Protein AF-S3IH43-F1 (afdb_monomer)

Radius of gyration: 22.66 Å; Cα contacts (8 Å, |Δi|>4): 162; chains: 1; bounding box: 80×28×57 Å

Solvent-accessible surface area (backbone atoms only — not comparable to full-atom values): 7800 Å² total; per-residue (Å²): 137,86,86,78,78,81,77,80,79,75,79,78,73,71,85,81,54,78,66,62,46,44,49,79,53,52,67,69,41,36,55,22,36,50,50,19,44,52,24,46,50,51,38,50,52,48,46,60,73,35,55,96,52,76,46,55,49,83,79,38,45,66,33,54,53,50,20,48,52,26,30,48,56,23,28,65,59,37,57,51,40,30,69,81,29,61,96,43,70,14,18,62,47,24,42,52,47,23,53,32,31,48,50,17,43,53,38,44,50,52,46,51,49,49,30,66,75,68,38,68,50,98,58,42,63,58,46,50,47,51,23,40,53,43,34,47,52,28,32,50,57,47,57,72,43,108

Structure (mmCIF, N/CA/C/O backbone):
data_AF-S3IH43-F1
#
_entry.id   AF-S3IH43-F1
#
loop_
_atom_site.group_PDB
_atom_site.id
_atom_site.type_symbol
_atom_site.label_atom_id
_atom_site.label_alt_id
_atom_site.label_comp_id
_atom_site.label_asym_id
_atom_site.label_entity_id
_atom_site.label_seq_id
_atom_site.pdbx_PDB_ins_code
_atom_site.Cartn_x
_atom_site.Cartn_y
_atom_site.Cartn_z
_atom_site.occupancy
_atom_site.B_iso_or_equiv
_atom_site.auth_seq_id
_atom_site.auth_comp_id
_atom_site.auth_asym_id
_atom_site.auth_atom_id
_atom_site.pdbx_PDB_model_num
ATOM 1 N N . MET A 1 1 ? 64.304 17.241 -35.936 1.00 38.47 1 MET A N 1
ATOM 2 C CA . MET A 1 1 ? 63.621 17.195 -34.622 1.00 38.47 1 MET A CA 1
ATOM 3 C C . MET A 1 1 ? 62.121 17.286 -34.862 1.00 38.47 1 MET A C 1
ATOM 5 O O . MET A 1 1 ? 61.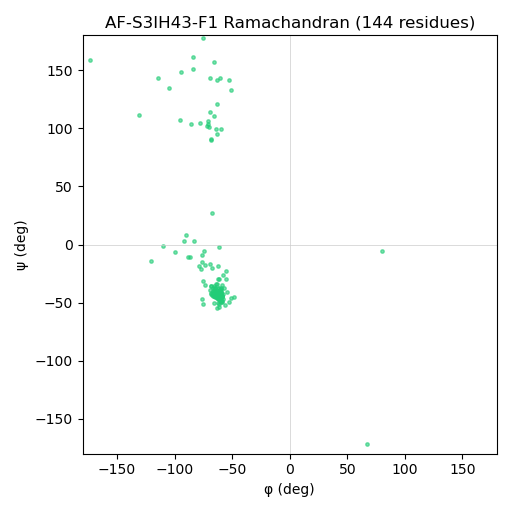650 18.328 -35.2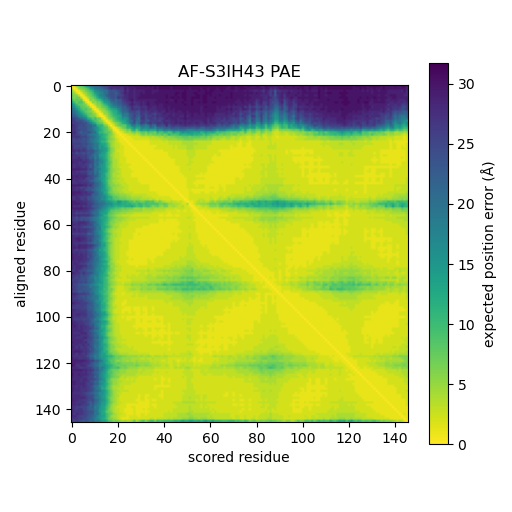95 1.00 38.47 1 MET A O 1
ATOM 9 N N . LEU A 1 2 ? 61.393 16.180 -34.694 1.00 37.53 2 LEU A N 1
ATOM 10 C CA . LEU A 1 2 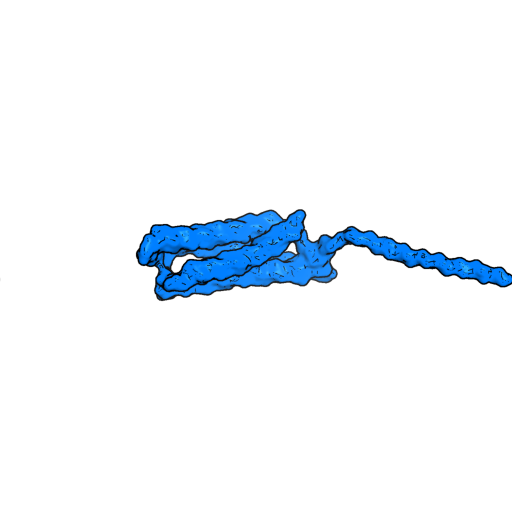? 59.975 16.061 -35.048 1.00 37.53 2 LEU A CA 1
ATOM 11 C C . LEU A 1 2 ? 59.117 16.328 -33.797 1.00 37.53 2 LEU A C 1
ATOM 13 O O . LEU A 1 2 ? 59.091 15.507 -32.881 1.00 37.53 2 LEU A O 1
ATOM 17 N N . LYS A 1 3 ? 58.456 17.491 -33.728 1.00 45.81 3 LYS A N 1
ATOM 18 C CA . LYS A 1 3 ? 57.526 17.839 -32.641 1.00 45.81 3 LYS A CA 1
ATOM 19 C C . LYS A 1 3 ? 56.246 17.012 -32.789 1.00 45.81 3 LYS A C 1
ATOM 21 O O . LYS A 1 3 ? 55.404 17.308 -33.630 1.00 45.81 3 LYS A O 1
ATOM 26 N N . ARG A 1 4 ? 56.105 15.961 -31.978 1.00 46.78 4 ARG A N 1
ATOM 27 C CA . ARG A 1 4 ? 54.843 15.230 -31.811 1.00 46.78 4 ARG A CA 1
ATOM 28 C C . ARG A 1 4 ? 53.928 16.045 -30.902 1.00 46.78 4 ARG A C 1
ATOM 30 O O . ARG A 1 4 ? 54.139 16.099 -29.695 1.00 46.78 4 ARG A O 1
ATOM 37 N N . HIS A 1 5 ? 52.925 16.686 -31.490 1.00 47.84 5 HIS A N 1
ATOM 38 C CA . HIS A 1 5 ? 51.808 17.248 -30.744 1.00 47.84 5 HIS A CA 1
ATOM 39 C C . HIS A 1 5 ? 50.948 16.093 -30.213 1.00 47.84 5 HIS A C 1
ATOM 41 O O . HIS A 1 5 ? 50.248 15.434 -30.980 1.00 47.84 5 HIS A O 1
ATOM 47 N N . LEU A 1 6 ? 51.026 15.829 -28.903 1.00 50.06 6 LEU A N 1
ATOM 48 C CA . LEU A 1 6 ? 50.012 15.053 -28.192 1.00 50.06 6 LEU A CA 1
ATOM 49 C C . LEU A 1 6 ? 48.704 15.852 -28.247 1.00 50.06 6 LEU A C 1
ATOM 51 O O . LEU A 1 6 ? 48.516 16.805 -27.495 1.00 50.06 6 LEU A O 1
ATOM 55 N N . SER A 1 7 ? 47.818 15.486 -29.169 1.00 47.00 7 SER A N 1
ATOM 56 C CA . SER A 1 7 ? 46.426 15.924 -29.116 1.00 47.00 7 SER A CA 1
ATOM 57 C C . SER A 1 7 ? 45.751 15.191 -27.961 1.00 47.00 7 SER A C 1
ATOM 59 O O . SER A 1 7 ? 45.455 14.003 -28.067 1.00 47.00 7 SER A O 1
ATOM 61 N N . SER A 1 8 ? 45.538 15.896 -26.849 1.00 48.19 8 SER A N 1
ATOM 62 C CA . SER A 1 8 ? 44.595 15.483 -25.811 1.00 48.19 8 SER A CA 1
ATOM 63 C C . SER A 1 8 ? 43.203 15.391 -26.429 1.00 48.19 8 SER A C 1
ATOM 65 O O . SER A 1 8 ? 42.525 16.404 -26.597 1.00 48.19 8 SER A O 1
ATOM 67 N N . LEU A 1 9 ? 42.771 14.175 -26.765 1.00 49.72 9 LEU A N 1
ATOM 68 C CA . LEU A 1 9 ? 41.358 13.871 -26.953 1.00 49.72 9 LEU A CA 1
ATOM 69 C C . LEU A 1 9 ? 40.697 13.952 -25.570 1.00 49.72 9 LEU A C 1
ATOM 71 O O . LEU A 1 9 ? 40.669 12.983 -24.815 1.00 49.72 9 LEU A O 1
ATOM 75 N N . ILE A 1 10 ? 40.207 15.136 -25.209 1.00 54.25 10 ILE A N 1
ATOM 76 C CA . ILE A 1 10 ? 39.274 15.280 -24.094 1.00 54.25 10 ILE A CA 1
ATOM 77 C C . ILE A 1 10 ? 37.968 14.658 -24.582 1.00 54.25 10 ILE A C 1
ATOM 79 O O . ILE A 1 10 ? 37.247 15.247 -25.387 1.00 54.25 10 ILE A O 1
ATOM 83 N N . LEU A 1 11 ? 37.713 13.424 -24.147 1.00 50.44 11 LEU A N 1
ATOM 84 C CA . LEU A 1 11 ? 36.447 12.736 -24.348 1.00 50.44 11 LEU A CA 1
ATOM 85 C C . LEU A 1 11 ? 35.374 13.550 -23.610 1.00 50.44 11 LEU A C 1
ATOM 87 O O . LEU A 1 11 ? 35.204 13.427 -22.398 1.00 50.44 11 LEU A O 1
ATOM 91 N N . ALA A 1 12 ? 34.691 14.440 -24.324 1.00 53.75 12 ALA A N 1
ATOM 9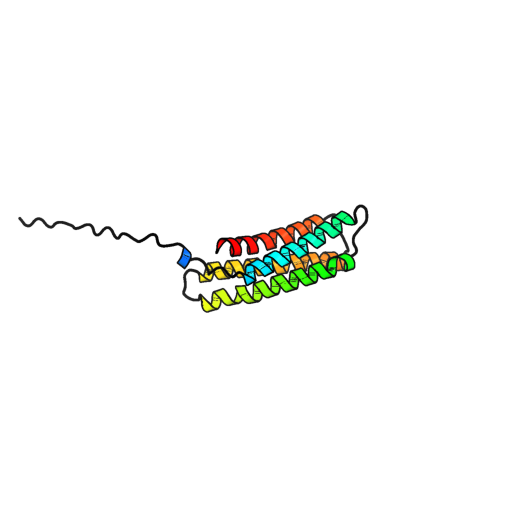2 C CA . ALA A 1 12 ? 33.492 15.088 -23.824 1.00 53.75 12 ALA A CA 1
ATOM 93 C C . ALA A 1 12 ? 32.408 14.008 -23.729 1.00 53.75 12 ALA A C 1
ATOM 95 O O . ALA A 1 12 ? 31.714 13.733 -24.702 1.00 53.75 12 ALA A O 1
ATOM 96 N N . ILE A 1 13 ? 32.324 13.336 -22.577 1.00 60.22 13 ILE A N 1
ATOM 97 C CA . ILE A 1 13 ? 31.207 12.452 -22.246 1.00 60.22 13 ILE A CA 1
ATOM 98 C C . ILE A 1 13 ? 29.992 13.376 -22.124 1.00 60.22 13 ILE A C 1
ATOM 100 O O . ILE A 1 13 ? 29.961 14.193 -21.198 1.00 60.22 13 ILE A O 1
ATOM 104 N N . PRO A 1 14 ? 29.013 13.326 -23.044 1.00 50.81 14 PRO A N 1
ATOM 105 C CA . PRO A 1 14 ? 27.812 14.113 -22.866 1.00 50.81 14 PRO A CA 1
ATOM 106 C C . PRO A 1 14 ? 27.121 13.596 -21.601 1.00 50.81 14 PRO A C 1
ATOM 108 O O . PRO A 1 14 ? 26.766 12.423 -21.509 1.00 50.81 14 PRO A O 1
ATOM 111 N N . LEU A 1 15 ? 26.926 14.475 -20.615 1.00 53.47 15 LEU A N 1
ATOM 112 C CA . LEU A 1 15 ? 26.159 14.232 -19.382 1.00 53.47 15 LEU A CA 1
ATOM 113 C C . LEU A 1 15 ? 24.645 14.051 -19.655 1.00 53.47 15 LEU A C 1
ATOM 115 O O . LEU A 1 15 ? 23.805 14.342 -18.810 1.00 53.47 15 LEU A O 1
ATOM 119 N N . SER A 1 16 ? 24.282 13.579 -20.845 1.00 48.53 16 SER A N 1
ATOM 120 C CA . SER A 1 16 ? 22.963 13.062 -21.188 1.00 48.53 16 SER A CA 1
ATOM 121 C C . SER A 1 16 ? 22.930 11.586 -20.796 1.00 48.53 16 SER A C 1
ATOM 123 O O . SER A 1 16 ? 23.514 10.750 -21.472 1.00 48.53 16 SER A O 1
ATOM 125 N N . GLY A 1 17 ? 22.320 11.117 -19.729 1.00 52.84 17 GLY A N 1
ATOM 126 C CA . GLY A 1 17 ? 21.557 11.678 -18.635 1.00 52.84 17 GLY A CA 1
ATOM 127 C C . GLY A 1 17 ? 21.326 10.477 -17.709 1.00 52.84 17 GLY A C 1
ATOM 128 O O . GLY A 1 17 ? 21.425 9.322 -18.139 1.00 52.84 17 GLY A O 1
ATOM 129 N N . CYS A 1 18 ? 21.039 10.695 -16.430 1.00 60.81 18 CYS A N 1
ATOM 130 C CA . CYS A 1 18 ? 20.846 9.605 -15.462 1.00 60.81 18 CYS A CA 1
ATOM 131 C C . CYS A 1 18 ? 19.664 8.659 -15.793 1.00 60.81 18 CYS A C 1
ATOM 133 O O . CYS A 1 18 ? 19.452 7.667 -15.099 1.00 60.81 18 CYS A O 1
ATOM 135 N N . SER A 1 19 ? 18.921 8.921 -16.871 1.00 62.41 19 SER A N 1
ATOM 136 C CA . SER A 1 19 ? 17.767 8.164 -17.359 1.00 62.41 19 SER A CA 1
ATOM 137 C C . SER A 1 19 ? 18.070 6.719 -17.775 1.00 62.41 19 SER A C 1
ATOM 139 O O . SER A 1 19 ? 17.157 5.902 -17.799 1.00 62.41 19 SER A O 1
ATOM 141 N N . ILE A 1 20 ? 19.329 6.340 -18.032 1.00 72.19 20 ILE A N 1
ATOM 142 C CA . ILE A 1 20 ? 19.679 4.924 -18.275 1.00 72.19 20 ILE A CA 1
ATOM 143 C C . ILE A 1 20 ? 19.659 4.061 -16.999 1.00 72.19 20 ILE A C 1
ATOM 145 O O . ILE A 1 20 ? 19.593 2.834 -17.092 1.00 72.19 20 ILE A O 1
ATOM 149 N N . PHE A 1 21 ? 19.707 4.687 -15.816 1.00 82.19 21 PHE A N 1
ATOM 150 C CA . PHE A 1 21 ? 19.754 4.014 -14.512 1.00 82.19 21 PHE A CA 1
ATOM 151 C C . PHE A 1 21 ? 18.393 3.944 -13.809 1.00 82.19 21 PHE A C 1
ATOM 153 O O . PHE A 1 21 ? 18.274 3.270 -12.788 1.00 82.19 21 PHE A O 1
ATOM 160 N N . ALA A 1 22 ? 17.361 4.589 -14.357 1.00 86.81 22 ALA A N 1
ATOM 161 C CA . ALA A 1 22 ? 16.017 4.608 -13.794 1.00 86.81 22 ALA A CA 1
ATOM 162 C C . ALA A 1 22 ? 15.017 3.894 -14.724 1.00 86.81 22 ALA A C 1
ATOM 164 O O . ALA A 1 22 ? 15.164 3.954 -15.947 1.00 86.81 22 ALA A O 1
ATOM 165 N N . PRO A 1 23 ? 14.020 3.166 -14.191 1.00 91.19 23 PRO A N 1
ATOM 166 C CA . PRO A 1 23 ? 12.881 2.739 -14.994 1.00 91.19 23 PRO A CA 1
ATOM 167 C C . PRO A 1 23 ? 12.067 3.957 -15.444 1.00 91.19 23 PRO A C 1
ATOM 169 O O . PRO A 1 23 ? 12.091 5.003 -14.804 1.00 91.19 23 PRO A O 1
ATOM 172 N N . ASN A 1 24 ? 11.304 3.807 -16.523 1.00 92.50 24 ASN A N 1
ATOM 173 C CA . ASN A 1 24 ? 10.375 4.851 -16.943 1.00 92.50 24 ASN A CA 1
ATOM 174 C C . ASN A 1 24 ? 9.217 4.970 -15.945 1.00 92.50 24 ASN A C 1
ATOM 176 O O . ASN A 1 24 ? 8.712 3.951 -15.463 1.00 92.50 24 ASN A O 1
ATOM 180 N N . TYR A 1 25 ? 8.770 6.204 -15.720 1.00 95.12 25 TYR A N 1
ATOM 181 C CA . TYR A 1 25 ? 7.533 6.504 -15.010 1.00 95.12 25 TYR A CA 1
ATOM 182 C C . TYR A 1 25 ? 6.330 5.756 -15.597 1.00 95.12 25 TYR A C 1
ATOM 184 O O . TYR A 1 25 ? 6.186 5.631 -16.818 1.00 95.12 25 TYR A O 1
ATOM 192 N N . ASN A 1 26 ? 5.435 5.301 -14.725 1.00 96.62 26 ASN A N 1
ATOM 193 C CA . ASN A 1 26 ? 4.152 4.729 -15.090 1.00 96.62 26 ASN A CA 1
ATOM 194 C C . ASN A 1 26 ? 3.034 5.372 -14.262 1.00 96.62 26 ASN A C 1
ATOM 196 O O . ASN A 1 26 ? 2.884 5.107 -13.067 1.00 96.62 26 ASN A O 1
ATOM 200 N N . GLU A 1 27 ? 2.193 6.149 -14.941 1.00 97.38 27 GLU A N 1
ATOM 201 C CA . GLU A 1 27 ? 1.042 6.818 -14.330 1.00 97.38 27 GLU A CA 1
ATOM 202 C C . GLU A 1 27 ? 0.128 5.834 -13.591 1.00 97.38 27 GLU A C 1
ATOM 204 O O . GLU A 1 27 ? -0.286 6.113 -12.474 1.00 97.38 27 GLU A O 1
ATOM 209 N N . ALA A 1 28 ? -0.123 4.641 -14.142 1.00 97.69 28 ALA A N 1
ATOM 210 C CA . ALA A 1 28 ? -1.008 3.672 -13.500 1.00 97.69 28 ALA A CA 1
ATOM 211 C C . ALA A 1 28 ? -0.451 3.170 -12.158 1.00 97.69 28 ALA A C 1
ATOM 213 O O . ALA A 1 28 ? -1.220 3.003 -11.216 1.00 97.69 28 ALA A O 1
ATOM 214 N N . VAL A 1 29 ? 0.867 2.968 -12.034 1.00 98.00 29 VAL A N 1
ATOM 215 C CA . VAL A 1 29 ? 1.479 2.614 -10.739 1.00 98.00 29 VAL A CA 1
ATOM 216 C C . VAL A 1 29 ? 1.321 3.761 -9.748 1.00 98.00 29 VAL A C 1
ATOM 218 O O . VAL A 1 29 ? 0.897 3.526 -8.617 1.00 98.00 29 VAL A O 1
ATOM 221 N N . TYR A 1 30 ? 1.591 4.995 -10.174 1.00 98.12 30 TYR A N 1
ATOM 222 C CA . TYR A 1 30 ? 1.448 6.166 -9.313 1.00 98.12 30 TYR A CA 1
ATOM 223 C C . TYR A 1 30 ? 0.004 6.356 -8.830 1.00 98.12 30 TYR A C 1
ATOM 225 O O . TYR A 1 30 ? -0.224 6.449 -7.627 1.00 98.12 30 TYR A O 1
ATOM 233 N N . THR A 1 31 ? -0.979 6.346 -9.738 1.00 98.25 31 THR A N 1
ATOM 234 C CA . THR A 1 31 ? -2.402 6.511 -9.401 1.00 98.25 31 THR A CA 1
ATOM 235 C C . THR A 1 31 ? -2.894 5.418 -8.452 1.00 98.25 31 THR A C 1
ATOM 237 O O . THR A 1 31 ? -3.673 5.692 -7.545 1.00 98.25 31 THR A O 1
ATOM 240 N N . LYS A 1 32 ? -2.438 4.172 -8.623 1.00 98.56 32 LYS A N 1
ATOM 241 C CA . LYS A 1 32 ? -2.811 3.066 -7.732 1.00 98.56 32 LYS A CA 1
ATOM 242 C C . LYS A 1 32 ? -2.210 3.234 -6.335 1.00 98.56 32 LYS A C 1
ATOM 244 O O . LYS A 1 32 ? -2.915 3.057 -5.347 1.00 98.56 32 LYS A O 1
ATOM 249 N N . LEU A 1 33 ? -0.944 3.639 -6.235 1.00 98.31 33 LEU A N 1
ATOM 250 C CA . LEU A 1 33 ? -0.318 3.937 -4.942 1.00 98.31 33 LEU A CA 1
ATOM 251 C C . LEU A 1 33 ? -0.949 5.159 -4.259 1.00 98.31 33 LEU A C 1
ATOM 253 O O . LEU A 1 33 ? -1.089 5.172 -3.038 1.00 98.31 33 LEU A O 1
ATOM 257 N N . ASP A 1 34 ? -1.360 6.165 -5.032 1.00 98.12 34 ASP A N 1
ATOM 258 C CA . ASP A 1 34 ? -2.095 7.326 -4.529 1.00 98.12 34 ASP A CA 1
ATOM 259 C C . ASP A 1 34 ? -3.486 6.951 -4.005 1.00 98.12 34 ASP A C 1
ATOM 261 O O . ASP A 1 34 ? -3.861 7.342 -2.900 1.00 98.12 34 ASP A O 1
ATOM 265 N N . GLY A 1 35 ? -4.216 6.115 -4.742 1.00 98.19 35 GLY A N 1
ATOM 266 C CA . GLY A 1 35 ? -5.498 5.593 -4.287 1.00 98.19 35 GLY A CA 1
ATOM 267 C C . GLY A 1 35 ? -5.367 4.783 -2.993 1.00 98.19 35 GLY A C 1
ATOM 268 O O . GLY A 1 35 ? -6.124 5.012 -2.054 1.00 98.19 35 GLY A O 1
ATOM 269 N N . ALA A 1 36 ? -4.353 3.915 -2.888 1.00 98.38 36 ALA A N 1
ATOM 270 C CA . ALA A 1 36 ? -4.099 3.162 -1.662 1.00 98.38 36 ALA A CA 1
ATOM 271 C C . ALA A 1 36 ? -3.801 4.083 -0.471 1.00 98.38 36 ALA A C 1
ATOM 273 O O . ALA A 1 36 ? -4.324 3.877 0.623 1.00 98.38 36 ALA A O 1
ATOM 274 N N . HIS A 1 37 ? -2.999 5.128 -0.692 1.00 97.75 37 HIS A N 1
ATOM 275 C CA . HIS A 1 37 ? -2.740 6.155 0.312 1.00 97.75 37 HIS A CA 1
ATOM 276 C C . HIS A 1 37 ? -4.040 6.843 0.752 1.00 97.75 37 HIS A C 1
ATOM 278 O O . HIS A 1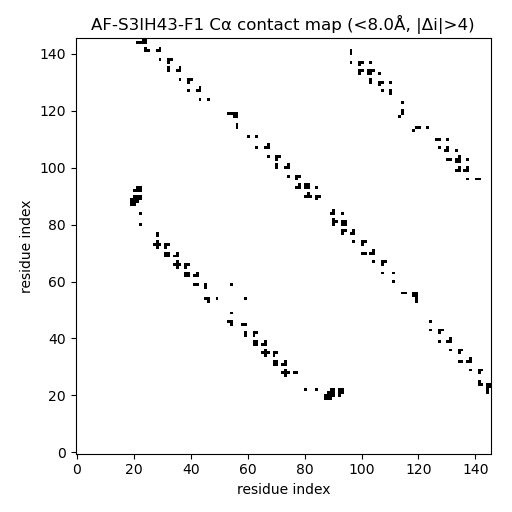 37 ? -4.280 6.974 1.950 1.0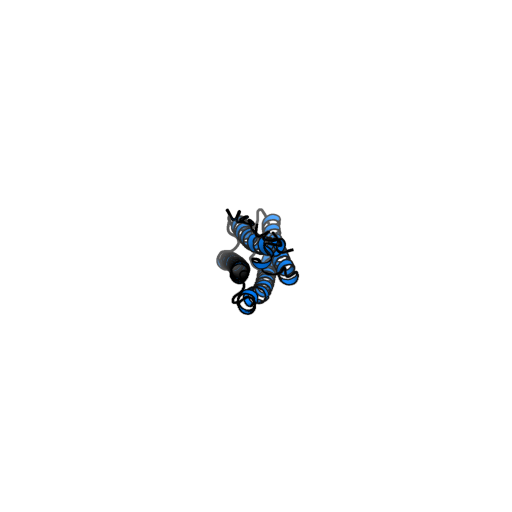0 97.75 37 HIS A O 1
ATOM 284 N N . SER A 1 38 ? -4.910 7.213 -0.195 1.00 98.19 38 SER A N 1
ATOM 285 C CA . SER A 1 38 ? -6.221 7.802 0.101 1.00 98.19 38 SER A CA 1
ATOM 286 C C . SER A 1 38 ? -7.095 6.875 0.951 1.00 98.19 38 SER A C 1
ATOM 288 O O . SER A 1 38 ? -7.687 7.327 1.932 1.00 98.19 38 SER A O 1
ATOM 290 N N . SER A 1 39 ? -7.157 5.580 0.632 1.00 98.50 39 SER A N 1
ATOM 291 C CA . SER A 1 39 ? -7.915 4.605 1.425 1.00 98.50 39 SER A CA 1
ATOM 292 C C . SER A 1 39 ? -7.367 4.475 2.849 1.00 98.50 39 SER A C 1
ATOM 294 O O . SER A 1 39 ? -8.152 4.473 3.792 1.00 98.50 39 SER A O 1
ATOM 296 N N . LEU A 1 40 ? -6.042 4.463 3.039 1.00 98.25 40 LEU A N 1
ATOM 297 C CA . LEU A 1 40 ? -5.435 4.456 4.378 1.00 98.25 40 LEU A CA 1
ATOM 298 C C . LEU A 1 40 ? -5.757 5.730 5.174 1.00 98.25 40 LEU A C 1
ATOM 300 O O . LEU A 1 40 ? -6.084 5.640 6.356 1.00 98.25 40 LEU A O 1
ATOM 304 N N . THR A 1 41 ? -5.761 6.903 4.534 1.00 97.81 41 THR A N 1
ATOM 305 C CA . THR A 1 41 ? -6.209 8.153 5.172 1.00 97.81 41 THR A CA 1
ATOM 306 C C . THR A 1 41 ? -7.672 8.077 5.611 1.00 97.81 41 THR A C 1
ATOM 308 O O . THR A 1 41 ? -8.009 8.540 6.696 1.00 97.81 41 THR A O 1
ATOM 311 N N . LYS A 1 42 ? -8.559 7.451 4.823 1.00 98.25 42 LYS A N 1
ATOM 312 C CA . LYS A 1 42 ? -9.962 7.256 5.234 1.00 98.25 42 LYS A CA 1
ATOM 313 C C . LYS A 1 42 ? -10.081 6.378 6.483 1.00 98.25 42 LYS A C 1
ATOM 315 O O . LYS A 1 42 ? -10.977 6.621 7.292 1.00 98.25 42 LYS A O 1
ATOM 320 N N . ILE A 1 43 ? -9.195 5.391 6.663 1.00 98.00 43 ILE A N 1
ATOM 321 C CA . ILE A 1 43 ? -9.148 4.587 7.894 1.00 98.00 43 ILE A CA 1
ATOM 322 C C . ILE A 1 43 ? -8.796 5.482 9.079 1.00 98.00 43 ILE A C 1
ATOM 324 O O . ILE A 1 43 ? -9.574 5.550 10.023 1.00 98.00 43 ILE A O 1
ATOM 328 N N . GLU A 1 44 ? -7.687 6.217 9.000 1.00 96.00 44 GLU A N 1
ATOM 329 C CA . GLU A 1 44 ? -7.233 7.157 10.037 1.00 96.00 44 GLU A CA 1
ATOM 330 C C . GLU A 1 44 ? -8.336 8.156 10.420 1.00 96.00 44 GLU A C 1
ATOM 332 O O . GLU A 1 44 ? -8.718 8.243 11.584 1.00 96.00 44 GLU A O 1
ATOM 337 N N . THR A 1 45 ? -8.967 8.801 9.433 1.00 96.12 45 THR A N 1
ATOM 338 C CA . THR A 1 45 ? -10.106 9.703 9.668 1.00 96.12 45 THR A CA 1
ATOM 339 C C . THR A 1 45 ? -11.286 8.990 10.338 1.00 96.12 45 THR A C 1
ATOM 341 O O . THR A 1 45 ? -11.966 9.556 11.196 1.00 96.12 45 THR A O 1
ATOM 344 N N . THR A 1 46 ? -11.562 7.734 9.978 1.00 96.62 46 THR A N 1
ATOM 345 C CA . THR A 1 46 ? -12.632 6.953 10.619 1.00 96.62 46 THR A CA 1
ATOM 346 C C . THR A 1 46 ? -12.304 6.658 12.082 1.00 96.62 46 THR A C 1
ATOM 348 O O . THR A 1 46 ? -13.187 6.760 12.932 1.00 96.62 46 THR A O 1
ATOM 351 N N . LEU A 1 47 ? -11.046 6.341 12.399 1.00 95.19 47 LEU A N 1
ATOM 352 C CA . LEU A 1 47 ? -10.598 6.135 13.777 1.00 95.19 47 LEU A CA 1
ATOM 353 C C . LEU A 1 47 ? -10.747 7.418 14.606 1.00 95.19 47 LEU A C 1
ATOM 355 O O . LEU A 1 47 ? -11.302 7.383 15.704 1.00 95.19 47 LEU A O 1
ATOM 359 N N . GLU A 1 48 ? -10.312 8.554 14.059 1.00 93.31 48 GLU A N 1
ATOM 360 C CA . GLU A 1 48 ? -10.376 9.860 14.723 1.00 93.31 48 GLU A CA 1
ATOM 361 C C . GLU A 1 48 ? -11.816 10.316 14.979 1.00 93.31 48 GLU A C 1
ATOM 363 O O . GLU A 1 48 ? -12.160 10.740 16.081 1.00 93.31 48 GLU A O 1
ATOM 368 N N . THR A 1 49 ? -12.694 10.186 13.984 1.00 94.81 49 THR A N 1
ATOM 369 C CA . THR A 1 49 ? -14.097 10.628 14.091 1.00 94.81 49 THR A CA 1
ATOM 370 C C . THR A 1 49 ? -14.940 9.779 15.045 1.00 94.81 49 THR A C 1
ATOM 372 O O . THR A 1 49 ? -16.018 10.210 15.459 1.00 94.81 49 THR A O 1
ATOM 375 N N . LYS A 1 50 ? -14.477 8.578 15.409 1.00 93.56 50 LYS A N 1
ATOM 376 C CA . LYS A 1 50 ? -15.138 7.707 16.393 1.00 93.56 50 LYS A CA 1
ATOM 377 C C . LYS A 1 50 ? -14.703 7.975 17.833 1.00 93.56 50 LYS A C 1
ATOM 379 O O . LYS A 1 50 ? -15.370 7.477 18.744 1.00 93.56 50 LYS A O 1
ATOM 384 N N . ALA A 1 51 ? -13.658 8.772 18.053 1.00 86.75 51 ALA A N 1
ATOM 385 C CA . ALA A 1 51 ? -13.186 9.113 19.389 1.00 86.75 51 ALA A CA 1
ATOM 386 C C . ALA A 1 51 ? -14.269 9.855 20.211 1.00 86.75 51 ALA A C 1
ATOM 388 O O . ALA A 1 51 ? -15.030 10.652 19.657 1.00 86.75 51 ALA A O 1
ATOM 389 N N . PRO A 1 52 ? -14.372 9.613 21.536 1.00 87.44 52 PRO A N 1
ATOM 390 C CA . PRO A 1 52 ? -13.507 8.762 22.366 1.00 87.44 52 PRO A CA 1
ATOM 391 C C . PRO A 1 52 ? -13.863 7.262 22.323 1.00 87.44 52 PRO A C 1
ATOM 393 O O . PRO A 1 52 ? -13.280 6.469 23.059 1.00 87.44 52 PRO A O 1
ATOM 396 N N . GLY A 1 53 ? -14.847 6.865 21.512 1.00 89.94 53 GLY A N 1
ATOM 397 C CA . GLY A 1 53 ? -15.165 5.462 21.272 1.00 89.94 53 GLY A CA 1
ATOM 398 C C . GLY A 1 53 ? -14.152 4.777 20.350 1.00 89.94 53 GLY A C 1
ATOM 399 O O . GLY A 1 53 ? -13.233 5.401 19.827 1.00 89.94 53 GLY A O 1
ATOM 400 N N . HIS A 1 54 ? -14.359 3.478 20.134 1.00 93.75 54 HIS A N 1
ATOM 401 C CA . HIS A 1 54 ? -13.571 2.684 19.193 1.00 93.75 54 HIS A CA 1
ATOM 402 C C . HIS A 1 54 ? -14.395 2.408 17.929 1.00 93.75 54 HIS A C 1
ATOM 404 O O . HIS A 1 54 ? -15.571 2.031 18.001 1.00 93.75 54 HIS A O 1
ATOM 410 N N . ALA A 1 55 ? -13.775 2.588 16.770 1.00 95.25 55 ALA A N 1
ATOM 411 C CA . ALA A 1 55 ? -14.246 2.070 15.501 1.00 95.25 55 ALA A CA 1
ATOM 412 C C . ALA A 1 55 ? -14.256 0.537 15.539 1.00 95.25 55 ALA A C 1
ATOM 414 O O . ALA A 1 55 ? -13.371 -0.112 16.102 1.00 95.25 55 ALA A O 1
ATOM 415 N N . ARG A 1 56 ? -15.274 -0.060 14.922 1.00 96.62 56 ARG A N 1
ATOM 416 C CA . ARG A 1 56 ? -15.296 -1.505 14.687 1.00 96.62 56 ARG A CA 1
ATOM 417 C C . ARG A 1 56 ? -14.528 -1.801 13.407 1.00 96.62 56 ARG A C 1
ATOM 419 O O . ARG A 1 56 ? -14.577 -1.003 12.478 1.00 96.62 56 ARG A O 1
ATOM 426 N N . TYR A 1 57 ? -13.922 -2.982 13.311 1.00 96.94 57 TYR A N 1
ATOM 427 C CA . TYR A 1 57 ? -13.216 -3.403 12.095 1.00 96.94 57 TYR A CA 1
ATOM 428 C C . TYR A 1 57 ? -14.075 -3.240 10.830 1.00 96.94 57 TYR A C 1
ATOM 430 O O . TYR A 1 57 ? -13.650 -2.614 9.867 1.00 96.94 57 TYR A O 1
ATOM 438 N N . ARG A 1 58 ? -15.341 -3.675 10.878 1.00 97.25 58 ARG A N 1
ATOM 439 C CA . ARG A 1 58 ? -16.312 -3.524 9.776 1.00 97.25 58 ARG A CA 1
ATOM 440 C C . ARG A 1 58 ? -16.522 -2.079 9.292 1.00 97.25 58 ARG A C 1
ATOM 442 O O . ARG A 1 58 ? -17.016 -1.875 8.190 1.00 97.25 58 ARG A O 1
ATOM 449 N N . ASP A 1 59 ? -16.226 -1.084 10.132 1.00 97.12 59 ASP A N 1
ATOM 450 C CA . ASP A 1 59 ? -16.380 0.331 9.786 1.00 97.12 59 ASP A CA 1
ATOM 451 C C . ASP A 1 59 ? -15.229 0.801 8.868 1.00 97.12 59 ASP A C 1
ATOM 453 O O . ASP A 1 59 ? -15.383 1.787 8.151 1.00 97.12 59 ASP A O 1
ATOM 457 N N . VAL A 1 60 ? -14.091 0.091 8.872 1.00 97.75 60 VAL A N 1
ATOM 458 C CA . VAL A 1 60 ? -12.873 0.424 8.108 1.00 97.75 60 VAL A CA 1
ATOM 459 C C . VAL A 1 60 ? -12.435 -0.665 7.124 1.00 97.75 60 VAL A C 1
ATOM 461 O O . VAL A 1 60 ? -11.633 -0.402 6.230 1.00 97.75 60 VAL A O 1
ATOM 464 N N . GLU A 1 61 ? -12.975 -1.876 7.250 1.00 98.44 61 GLU A N 1
ATOM 465 C CA . GLU A 1 61 ? -12.689 -3.038 6.405 1.00 98.44 61 GLU A CA 1
ATOM 466 C C . GLU A 1 61 ? -12.756 -2.735 4.895 1.00 98.44 61 GLU A C 1
ATOM 468 O O . GLU A 1 61 ? -11.810 -3.100 4.188 1.00 98.44 61 GLU A O 1
ATOM 473 N N . PRO A 1 62 ? -13.769 -2.010 4.367 1.00 98.62 62 PRO A N 1
ATOM 474 C CA . PRO A 1 62 ? -13.808 -1.690 2.941 1.00 98.62 62 PRO A CA 1
ATOM 475 C C . PRO A 1 62 ? -12.587 -0.894 2.465 1.00 98.62 62 PRO A C 1
ATOM 477 O O . PRO A 1 62 ? -12.112 -1.106 1.351 1.00 98.62 62 PRO A O 1
ATOM 480 N N . TYR A 1 63 ? -12.045 -0.011 3.309 1.00 98.62 63 TYR A N 1
ATOM 481 C CA . TYR A 1 63 ? -10.868 0.787 2.973 1.00 98.62 63 TYR A CA 1
ATOM 482 C C . TYR A 1 63 ? -9.586 -0.048 2.991 1.00 98.62 63 TYR A C 1
ATOM 484 O O . TYR A 1 63 ? -8.715 0.161 2.150 1.00 98.62 63 TYR A O 1
ATOM 492 N N . TYR A 1 64 ? -9.480 -1.031 3.892 1.00 98.50 64 TYR A N 1
ATOM 493 C CA . TYR A 1 64 ? -8.383 -2.000 3.859 1.00 98.50 64 TYR A CA 1
ATOM 494 C C . TYR A 1 64 ? -8.406 -2.837 2.575 1.00 98.50 64 TYR A C 1
ATOM 496 O O . TYR A 1 64 ? -7.367 -3.013 1.939 1.00 98.50 64 TYR A O 1
ATOM 504 N N . ILE A 1 65 ? -9.584 -3.327 2.174 1.00 98.62 65 ILE A N 1
ATOM 505 C CA . ILE A 1 65 ? -9.759 -4.098 0.934 1.00 98.62 65 ILE A CA 1
ATOM 506 C C . ILE A 1 65 ? -9.386 -3.247 -0.285 1.00 98.62 65 ILE A C 1
ATOM 508 O O . ILE A 1 65 ? -8.630 -3.702 -1.144 1.00 98.62 65 ILE A O 1
ATOM 512 N N . GLU A 1 66 ? -9.876 -2.006 -0.344 1.00 98.69 66 GLU A N 1
ATOM 513 C CA . GLU A 1 66 ? -9.565 -1.061 -1.421 1.00 98.69 66 GLU A CA 1
ATOM 514 C C . GLU A 1 66 ? -8.054 -0.790 -1.505 1.00 98.69 66 GLU A C 1
ATOM 516 O O . GLU A 1 66 ? -7.462 -0.931 -2.578 1.00 98.69 66 GLU A O 1
ATOM 521 N N . ALA A 1 67 ? -7.409 -0.488 -0.372 1.00 98.69 67 ALA A N 1
ATOM 522 C CA . ALA A 1 67 ? -5.973 -0.230 -0.318 1.00 98.69 67 ALA A CA 1
ATOM 523 C C . ALA A 1 67 ? -5.157 -1.441 -0.797 1.00 98.69 67 ALA A C 1
ATOM 525 O O . ALA A 1 67 ? -4.265 -1.294 -1.634 1.00 98.69 67 ALA A O 1
ATOM 526 N N . LEU A 1 68 ? -5.483 -2.649 -0.321 1.00 98.75 68 LEU A N 1
ATOM 527 C CA . LEU A 1 68 ? -4.795 -3.877 -0.729 1.00 98.75 68 LEU A CA 1
ATOM 528 C C . LEU A 1 68 ? -4.968 -4.171 -2.219 1.00 98.75 68 LEU A C 1
ATOM 530 O O . LEU A 1 68 ? -3.992 -4.521 -2.882 1.00 98.75 68 LEU A O 1
ATOM 534 N N . ALA A 1 69 ? -6.177 -3.999 -2.758 1.00 98.75 69 ALA A N 1
ATOM 535 C CA . ALA A 1 69 ? -6.435 -4.189 -4.181 1.00 98.75 69 ALA A CA 1
ATOM 536 C C . ALA A 1 69 ? -5.592 -3.228 -5.033 1.00 98.75 69 ALA A C 1
ATOM 538 O O . ALA A 1 69 ? -4.935 -3.645 -5.986 1.00 98.75 69 ALA A O 1
ATOM 539 N N . MET A 1 70 ? -5.541 -1.950 -4.652 1.00 98.75 70 MET A N 1
ATOM 540 C CA . MET A 1 70 ? -4.765 -0.947 -5.376 1.00 98.75 70 MET A CA 1
ATOM 541 C C . MET A 1 70 ? -3.255 -1.203 -5.309 1.00 98.75 70 MET A C 1
ATOM 543 O O . MET A 1 70 ? -2.577 -1.130 -6.335 1.00 98.75 70 MET A O 1
ATOM 547 N N . VAL A 1 71 ? -2.715 -1.548 -4.137 1.00 98.56 71 VAL A N 1
ATOM 548 C CA . VAL A 1 71 ? -1.282 -1.862 -3.996 1.00 98.56 71 VAL A CA 1
ATOM 549 C C . VAL A 1 71 ? -0.918 -3.137 -4.744 1.00 98.56 71 VAL A C 1
ATOM 551 O O . VAL A 1 71 ? 0.139 -3.189 -5.373 1.00 98.56 71 VAL A O 1
ATOM 554 N N . LYS A 1 72 ? -1.795 -4.147 -4.740 1.00 98.62 72 LYS A N 1
ATOM 555 C CA . LYS A 1 72 ? -1.593 -5.362 -5.529 1.00 98.62 72 LYS A CA 1
ATOM 556 C C . LYS A 1 72 ? -1.519 -5.044 -7.024 1.00 98.62 72 LYS A C 1
ATOM 558 O O . LYS A 1 72 ? -0.573 -5.472 -7.677 1.00 98.62 72 LYS A O 1
ATOM 563 N N . ASP A 1 73 ? -2.456 -4.257 -7.552 1.00 98.50 73 ASP A N 1
ATOM 564 C CA . ASP A 1 73 ? -2.440 -3.837 -8.959 1.00 98.50 73 ASP A CA 1
ATOM 565 C C . ASP A 1 73 ? -1.148 -3.080 -9.312 1.00 98.50 73 ASP A C 1
ATOM 567 O O . ASP A 1 73 ? -0.524 -3.338 -10.346 1.00 98.50 73 ASP A O 1
ATOM 571 N N . ALA A 1 74 ? -0.713 -2.161 -8.440 1.00 98.50 74 ALA A N 1
ATOM 572 C CA . ALA A 1 74 ? 0.554 -1.453 -8.602 1.00 98.50 74 ALA A CA 1
ATOM 573 C C . ALA A 1 74 ? 1.744 -2.428 -8.627 1.00 98.50 74 ALA A C 1
ATOM 575 O O . ALA A 1 74 ? 2.627 -2.309 -9.481 1.00 98.50 74 ALA A O 1
ATOM 576 N N . GLY A 1 75 ? 1.740 -3.414 -7.726 1.00 98.25 75 GLY A N 1
ATOM 577 C CA . GLY A 1 75 ? 2.752 -4.461 -7.616 1.00 98.25 75 GLY A CA 1
ATOM 578 C C . GLY A 1 75 ? 2.809 -5.353 -8.852 1.00 98.25 75 GLY A C 1
ATOM 579 O O . GLY A 1 75 ? 3.893 -5.599 -9.371 1.00 98.25 75 GLY A O 1
ATOM 580 N N . ASP A 1 76 ? 1.665 -5.755 -9.404 1.00 98.19 76 ASP A N 1
ATOM 581 C CA . ASP A 1 76 ? 1.596 -6.570 -10.623 1.00 98.19 76 ASP A CA 1
ATOM 582 C C . ASP A 1 76 ? 2.167 -5.823 -11.843 1.00 98.19 76 ASP A C 1
ATOM 584 O O . ASP A 1 76 ? 2.753 -6.421 -12.751 1.00 98.19 76 ASP A O 1
ATOM 588 N N . ILE A 1 77 ? 2.000 -4.500 -11.907 1.00 97.38 77 ILE A N 1
ATOM 589 C CA . ILE A 1 77 ? 2.584 -3.672 -12.973 1.00 97.38 77 ILE A CA 1
ATOM 590 C C . ILE A 1 77 ? 4.089 -3.484 -12.739 1.00 97.38 77 ILE A C 1
ATOM 592 O O . ILE A 1 77 ? 4.891 -3.735 -13.642 1.00 97.38 77 ILE A O 1
ATOM 596 N N . ALA A 1 78 ? 4.489 -3.057 -11.540 1.00 97.19 78 ALA A N 1
ATOM 597 C CA . ALA A 1 78 ? 5.881 -2.761 -11.209 1.00 97.19 78 ALA A CA 1
ATOM 598 C C . ALA A 1 78 ? 6.771 -4.016 -11.160 1.00 97.19 78 ALA A C 1
ATOM 600 O O . ALA A 1 78 ? 7.919 -3.981 -11.602 1.00 97.19 78 ALA A O 1
ATOM 601 N N . GLY A 1 79 ? 6.238 -5.146 -10.701 1.00 97.00 79 GLY A N 1
ATOM 602 C CA . GLY A 1 79 ? 6.950 -6.418 -10.567 1.00 97.00 79 GLY A CA 1
ATOM 603 C C . GLY A 1 79 ? 7.351 -7.049 -11.901 1.00 97.00 79 GLY A C 1
ATOM 604 O O . GLY A 1 79 ? 8.292 -7.835 -11.955 1.00 97.00 79 GLY A O 1
ATOM 605 N N . ARG A 1 80 ? 6.710 -6.658 -13.010 1.00 95.88 80 ARG A N 1
ATOM 606 C CA . ARG A 1 80 ? 7.110 -7.087 -14.362 1.00 95.88 80 ARG A CA 1
ATOM 607 C C . ARG A 1 80 ? 8.316 -6.318 -14.908 1.00 95.88 80 ARG A C 1
ATOM 609 O O . ARG A 1 80 ? 8.965 -6.788 -15.843 1.00 95.88 80 ARG A O 1
ATOM 616 N N . ARG A 1 81 ? 8.640 -5.153 -14.335 1.00 94.50 81 ARG A N 1
ATOM 617 C CA . ARG A 1 81 ? 9.693 -4.257 -14.839 1.00 94.50 81 ARG A CA 1
ATOM 618 C C . ARG A 1 81 ? 11.106 -4.819 -14.804 1.00 94.50 81 ARG A C 1
ATOM 620 O O . ARG A 1 81 ? 11.804 -4.674 -15.808 1.00 94.50 81 ARG A O 1
ATOM 627 N N . PRO A 1 82 ? 11.546 -5.474 -13.718 1.00 94.88 82 PRO A N 1
ATOM 628 C CA . PRO A 1 82 ? 12.890 -6.035 -13.655 1.00 94.88 82 PRO A CA 1
ATOM 629 C C . PRO A 1 82 ? 13.169 -7.026 -14.791 1.00 94.88 82 PRO A C 1
ATOM 631 O O . PRO A 1 82 ? 14.259 -7.008 -15.357 1.00 94.88 82 PRO A O 1
ATOM 634 N N . ALA A 1 83 ? 12.170 -7.830 -15.174 1.00 94.38 83 ALA A N 1
ATOM 635 C CA . ALA A 1 83 ? 12.307 -8.840 -16.219 1.00 94.38 83 ALA A CA 1
ATOM 636 C C . ALA A 1 83 ? 12.548 -8.222 -17.604 1.00 94.38 83 ALA A C 1
ATOM 638 O O . ALA A 1 83 ? 13.512 -8.576 -18.276 1.00 94.38 83 ALA A O 1
ATOM 639 N N . TYR A 1 84 ? 11.728 -7.256 -18.033 1.00 93.25 84 TYR A N 1
ATOM 640 C CA . TYR A 1 84 ? 11.919 -6.648 -19.358 1.00 93.25 84 TYR A CA 1
ATOM 641 C C . TYR A 1 84 ? 13.085 -5.642 -19.407 1.00 93.25 84 TYR A C 1
ATOM 643 O O . TYR A 1 84 ? 13.528 -5.258 -20.491 1.00 93.25 84 TYR A O 1
ATOM 651 N N . LEU A 1 85 ? 13.586 -5.188 -18.251 1.00 93.38 85 LEU A N 1
ATOM 652 C CA . LEU A 1 85 ? 14.787 -4.350 -18.141 1.00 93.38 85 LEU A CA 1
ATOM 653 C C . LEU A 1 85 ? 16.068 -5.166 -17.943 1.00 93.38 85 LEU A C 1
ATOM 655 O O . LEU A 1 85 ? 17.130 -4.569 -17.782 1.00 93.38 85 LEU A O 1
ATOM 659 N N . GLN A 1 86 ? 16.003 -6.498 -17.953 1.00 92.88 86 GLN A N 1
ATOM 660 C CA . GLN A 1 86 ? 17.164 -7.351 -17.723 1.00 92.88 86 GLN A CA 1
ATOM 661 C C . GLN A 1 86 ? 18.346 -6.965 -18.630 1.00 92.88 86 GLN A C 1
ATOM 663 O O . GLN A 1 86 ? 18.194 -6.725 -19.826 1.00 92.88 86 GLN A O 1
ATOM 668 N N . GLY A 1 87 ? 19.536 -6.863 -18.032 1.00 89.94 87 GLY A N 1
ATOM 669 C CA . GLY A 1 87 ? 20.753 -6.417 -18.719 1.00 89.94 87 GLY A CA 1
ATOM 670 C C . GLY A 1 87 ? 20.885 -4.897 -18.879 1.00 89.94 87 GLY A C 1
ATOM 671 O O . GLY A 1 87 ? 21.937 -4.432 -19.311 1.00 89.94 87 GLY A O 1
ATOM 672 N N . LYS A 1 88 ? 19.872 -4.105 -18.499 1.00 91.06 88 LYS A N 1
ATOM 673 C CA . LYS A 1 88 ? 19.951 -2.638 -18.458 1.00 91.06 88 LYS A CA 1
ATOM 674 C C . LYS A 1 88 ? 20.343 -2.143 -17.061 1.00 91.06 88 LYS A C 1
ATOM 676 O O . LYS A 1 88 ? 19.912 -2.738 -16.068 1.00 91.06 88 LYS A O 1
ATOM 681 N N . PRO A 1 89 ? 21.068 -1.012 -16.948 1.00 88.06 89 PRO A N 1
ATOM 682 C CA . PRO A 1 89 ? 21.419 -0.438 -15.647 1.00 88.06 89 PRO A CA 1
ATOM 683 C C . PRO A 1 89 ? 20.201 -0.107 -14.763 1.00 88.06 89 PRO A C 1
ATOM 685 O O . PRO A 1 89 ? 20.294 -0.159 -13.539 1.00 88.06 89 PRO A O 1
ATOM 688 N N . SER A 1 90 ? 19.038 0.160 -15.366 1.00 92.06 90 SER A N 1
ATOM 689 C CA . SER A 1 90 ? 17.783 0.462 -14.669 1.00 92.06 90 SER A CA 1
ATOM 690 C C . SER A 1 90 ? 17.056 -0.733 -14.043 1.00 92.06 90 SER A C 1
ATOM 692 O O . SER A 1 90 ? 16.124 -0.525 -13.262 1.00 92.06 90 SER A O 1
ATOM 694 N N . ALA A 1 91 ? 17.470 -1.978 -14.311 1.00 93.50 91 ALA A N 1
ATOM 695 C CA . ALA A 1 91 ? 16.797 -3.167 -13.778 1.00 93.50 91 ALA A CA 1
ATOM 696 C C . ALA A 1 91 ? 16.774 -3.193 -12.242 1.00 93.50 91 ALA A C 1
ATOM 698 O O . ALA A 1 91 ? 15.756 -3.520 -11.632 1.00 93.50 91 ALA A O 1
ATOM 699 N N . ARG A 1 92 ? 17.884 -2.802 -11.598 1.00 93.06 92 ARG A N 1
ATOM 700 C CA . ARG A 1 92 ? 17.977 -2.802 -10.132 1.00 93.06 92 ARG A CA 1
ATOM 701 C C . ARG A 1 92 ? 17.087 -1.735 -9.498 1.00 93.06 92 ARG A C 1
ATOM 703 O O . ARG A 1 92 ? 16.458 -2.010 -8.480 1.00 93.06 92 ARG A O 1
ATOM 710 N N . ALA A 1 93 ? 17.004 -0.554 -10.107 1.00 92.31 93 ALA A N 1
ATOM 711 C CA . ALA A 1 93 ? 16.102 0.503 -9.660 1.00 92.31 93 ALA A CA 1
ATOM 712 C C . ALA A 1 93 ? 14.630 0.084 -9.819 1.00 92.31 93 ALA A C 1
ATOM 714 O O . ALA A 1 93 ? 13.830 0.295 -8.912 1.00 92.31 93 ALA A O 1
ATOM 715 N N . ALA A 1 94 ? 14.288 -0.597 -10.917 1.00 95.50 94 ALA A N 1
ATOM 716 C CA . ALA A 1 94 ? 12.960 -1.173 -11.111 1.00 95.50 94 ALA A CA 1
ATOM 717 C C . ALA A 1 94 ? 12.602 -2.214 -10.040 1.00 95.50 94 ALA A C 1
ATOM 719 O O . ALA A 1 94 ? 11.486 -2.194 -9.523 1.00 95.50 94 ALA A O 1
ATOM 720 N N . GLN A 1 95 ? 13.557 -3.073 -9.666 1.00 96.81 95 GLN A N 1
ATOM 721 C CA . GLN A 1 95 ? 13.365 -4.032 -8.576 1.00 96.81 95 GLN A CA 1
ATOM 722 C C . GLN A 1 95 ? 13.112 -3.316 -7.250 1.00 96.81 95 GLN A C 1
ATOM 724 O O . GLN A 1 95 ? 12.208 -3.694 -6.520 1.00 96.81 95 GLN A O 1
ATOM 729 N N . LEU A 1 96 ? 13.858 -2.247 -6.959 1.00 96.44 96 LEU A N 1
ATOM 730 C CA . LEU A 1 96 ? 13.681 -1.496 -5.719 1.00 96.44 96 LEU A CA 1
ATOM 731 C C . LEU A 1 96 ? 12.286 -0.860 -5.621 1.00 96.44 96 LEU A C 1
ATOM 733 O O . LEU A 1 96 ? 11.715 -0.822 -4.534 1.00 96.44 96 LEU A O 1
ATOM 737 N N . VAL A 1 97 ? 11.725 -0.368 -6.732 1.00 96.62 97 VAL A N 1
ATOM 738 C CA . VAL A 1 97 ? 10.339 0.130 -6.754 1.00 96.62 97 VAL A CA 1
ATOM 739 C C . VAL A 1 97 ? 9.369 -1.007 -6.425 1.00 96.62 97 VAL A C 1
ATOM 741 O O . VAL A 1 97 ? 8.553 -0.859 -5.519 1.00 96.62 97 VAL A O 1
ATOM 744 N N . ALA A 1 98 ? 9.497 -2.156 -7.097 1.00 98.06 98 ALA A N 1
ATOM 745 C CA . ALA A 1 98 ? 8.645 -3.320 -6.851 1.00 98.06 98 ALA A CA 1
ATOM 746 C C . ALA A 1 98 ? 8.737 -3.820 -5.394 1.00 98.06 98 ALA A C 1
ATOM 748 O O . ALA A 1 98 ? 7.709 -4.041 -4.759 1.00 98.06 98 ALA A O 1
ATOM 749 N N . ASP A 1 99 ? 9.947 -3.906 -4.836 1.00 98.38 99 ASP A N 1
ATOM 750 C CA . ASP A 1 99 ? 10.186 -4.334 -3.452 1.00 98.38 99 ASP A CA 1
ATOM 751 C C . ASP A 1 99 ? 9.500 -3.400 -2.439 1.00 98.38 99 ASP A C 1
ATOM 753 O O . ASP A 1 99 ? 8.960 -3.857 -1.434 1.00 98.38 99 ASP A O 1
ATOM 757 N N . ASN A 1 100 ? 9.502 -2.084 -2.678 1.00 98.38 100 ASN A N 1
ATOM 758 C CA . ASN A 1 100 ? 8.843 -1.136 -1.773 1.00 98.38 100 ASN A CA 1
ATOM 759 C C . ASN A 1 100 ? 7.314 -1.152 -1.905 1.00 98.38 100 ASN A C 1
ATOM 761 O O . ASN A 1 100 ? 6.625 -0.948 -0.906 1.00 98.38 100 ASN A O 1
ATOM 765 N N . ILE A 1 101 ? 6.774 -1.440 -3.092 1.00 98.62 101 ILE A N 1
ATOM 766 C CA . ILE A 1 101 ? 5.331 -1.679 -3.260 1.00 98.62 101 ILE A CA 1
ATOM 767 C C . ILE A 1 101 ? 4.914 -2.934 -2.484 1.00 98.62 101 ILE A C 1
ATOM 769 O O . ILE A 1 101 ? 3.904 -2.924 -1.784 1.00 98.62 101 ILE A O 1
ATOM 773 N N . GLU A 1 102 ? 5.728 -3.987 -2.528 1.00 98.62 102 GLU A N 1
ATOM 774 C CA . GLU A 1 102 ? 5.474 -5.206 -1.763 1.00 98.62 102 GLU A CA 1
ATOM 775 C C . GLU A 1 102 ? 5.547 -4.969 -0.244 1.00 98.62 102 GLU A C 1
ATOM 777 O O . GLU A 1 102 ? 4.679 -5.430 0.495 1.00 98.62 102 GLU A O 1
ATOM 782 N N . ARG A 1 103 ? 6.508 -4.172 0.241 1.00 98.62 103 ARG A N 1
ATOM 783 C CA . ARG A 1 103 ? 6.553 -3.758 1.660 1.00 98.62 103 ARG A CA 1
ATOM 784 C C . ARG A 1 103 ? 5.318 -2.965 2.077 1.00 98.62 103 ARG A C 1
ATOM 786 O O . ARG A 1 103 ? 4.806 -3.171 3.173 1.00 98.62 103 ARG A O 1
ATOM 793 N N . CYS A 1 104 ? 4.828 -2.080 1.211 1.00 98.56 104 CYS A N 1
ATOM 794 C CA . CYS A 1 104 ? 3.566 -1.378 1.429 1.00 98.56 104 CYS A CA 1
ATOM 795 C C . CYS A 1 104 ? 2.409 -2.375 1.585 1.00 98.56 104 CYS A C 1
ATOM 797 O O . CYS A 1 104 ? 1.691 -2.308 2.579 1.00 98.56 104 CYS A O 1
ATOM 799 N N . ARG A 1 105 ? 2.288 -3.361 0.683 1.00 98.75 105 ARG A N 1
ATOM 800 C CA . ARG A 1 105 ? 1.259 -4.412 0.762 1.00 98.75 105 ARG A CA 1
ATOM 801 C C . ARG A 1 105 ? 1.318 -5.153 2.097 1.00 98.75 105 ARG A C 1
ATOM 803 O O . ARG A 1 105 ? 0.315 -5.226 2.799 1.00 98.75 105 ARG A O 1
ATOM 810 N N . GLN A 1 106 ? 2.502 -5.639 2.469 1.00 98.56 106 GLN A N 1
ATOM 811 C CA . GLN A 1 106 ? 2.729 -6.369 3.720 1.00 98.56 106 GLN A CA 1
ATOM 812 C C . GLN A 1 106 ? 2.380 -5.524 4.948 1.00 98.56 106 GLN A C 1
ATOM 814 O O . GLN A 1 106 ? 1.746 -6.019 5.875 1.00 98.56 106 GLN A O 1
ATOM 819 N N . SER A 1 107 ? 2.739 -4.238 4.951 1.00 98.44 107 SER A N 1
ATOM 820 C CA . SER A 1 107 ? 2.404 -3.345 6.061 1.00 98.44 107 SER A CA 1
ATOM 821 C C . SER A 1 107 ? 0.895 -3.137 6.210 1.00 98.44 107 SER A C 1
ATOM 823 O O . SER A 1 107 ? 0.410 -3.065 7.338 1.00 98.44 107 SER A O 1
ATOM 825 N N . ILE A 1 108 ? 0.152 -3.056 5.100 1.00 98.50 108 ILE A N 1
ATOM 826 C CA . ILE A 1 108 ? -1.314 -2.967 5.135 1.00 98.50 108 ILE A CA 1
ATOM 827 C C . ILE A 1 108 ? -1.912 -4.278 5.656 1.00 98.50 108 ILE A C 1
ATOM 829 O O . ILE A 1 108 ? -2.815 -4.237 6.486 1.00 98.50 108 ILE A O 1
ATOM 833 N N . GLU A 1 109 ? -1.411 -5.435 5.214 1.00 98.38 109 GLU A N 1
ATOM 834 C CA . GLU A 1 109 ? -1.897 -6.741 5.682 1.00 98.38 109 GLU A CA 1
ATOM 835 C C . GLU A 1 109 ? -1.677 -6.949 7.176 1.00 98.38 109 GLU A C 1
ATOM 837 O O . GLU A 1 109 ? -2.590 -7.410 7.857 1.00 98.38 109 GLU A O 1
ATOM 842 N N . LEU A 1 110 ? -0.503 -6.572 7.687 1.00 97.88 110 LEU A N 1
ATOM 843 C CA . LEU A 1 110 ? -0.194 -6.645 9.114 1.00 97.88 110 LEU A CA 1
ATOM 844 C C . LEU A 1 110 ? -1.138 -5.761 9.934 1.00 97.88 110 LEU A C 1
ATOM 846 O O . LEU A 1 110 ? -1.712 -6.230 10.913 1.00 97.88 110 LEU A O 1
ATOM 850 N N . SER A 1 111 ? -1.348 -4.512 9.504 1.00 97.62 111 SER A N 1
ATOM 851 C CA . SER A 1 111 ? -2.281 -3.590 10.163 1.00 97.62 111 SER A CA 1
ATOM 852 C C . SER A 1 111 ? -3.717 -4.125 10.128 1.00 97.62 111 SER A C 1
ATOM 854 O O . SER A 1 111 ? -4.401 -4.162 11.148 1.00 97.62 111 SER A O 1
ATOM 856 N N . ARG A 1 112 ? -4.160 -4.615 8.962 1.00 98.00 112 ARG A N 1
ATOM 857 C CA . ARG A 1 112 ? -5.496 -5.191 8.772 1.00 98.00 112 ARG A CA 1
ATOM 858 C C . ARG A 1 112 ? -5.727 -6.384 9.692 1.00 98.00 112 ARG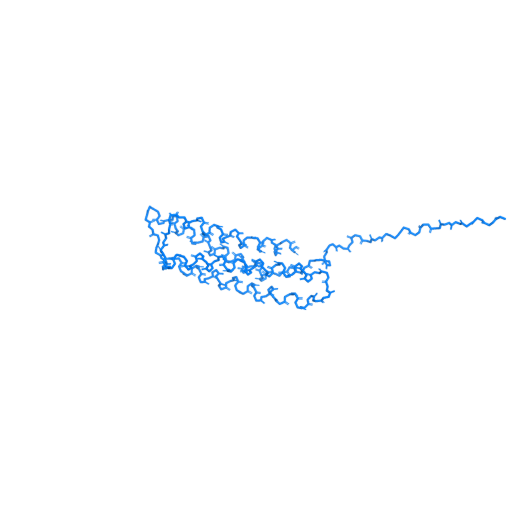 A C 1
ATOM 860 O O . ARG A 1 112 ? -6.767 -6.440 10.337 1.00 98.00 112 ARG A O 1
ATOM 867 N N . ALA A 1 113 ? -4.787 -7.329 9.721 1.00 97.75 113 ALA A N 1
ATOM 868 C CA . ALA A 1 113 ? -4.896 -8.547 10.515 1.00 97.75 113 ALA A CA 1
ATOM 869 C C . ALA A 1 113 ? -4.924 -8.237 12.017 1.00 97.75 113 ALA A C 1
ATOM 871 O O . ALA A 1 113 ? -5.756 -8.788 12.731 1.00 97.75 113 ALA A O 1
ATOM 872 N N . ALA A 1 114 ? -4.080 -7.307 12.480 1.00 96.81 114 ALA A N 1
ATOM 873 C CA . ALA A 1 114 ? -4.058 -6.891 13.879 1.00 96.81 114 ALA A CA 1
ATOM 874 C C . ALA A 1 114 ? -5.397 -6.276 14.324 1.00 96.81 114 ALA A C 1
ATOM 876 O O . ALA A 1 114 ? -5.920 -6.651 15.373 1.00 96.81 114 ALA A O 1
ATOM 877 N N . PHE A 1 115 ? -5.988 -5.392 13.511 1.00 97.44 115 PHE A N 1
ATOM 878 C CA . PHE A 1 115 ? -7.304 -4.814 13.804 1.00 97.44 115 PHE A CA 1
ATOM 879 C C . PHE A 1 115 ? -8.405 -5.890 13.734 1.00 97.44 115 PHE A C 1
ATOM 881 O O . PHE A 1 115 ? -9.262 -5.970 14.612 1.00 97.44 115 PHE A O 1
ATOM 888 N N . GLU A 1 116 ? -8.392 -6.758 12.722 1.00 97.75 116 GLU A N 1
ATOM 889 C CA . GLU A 1 116 ? -9.379 -7.839 12.591 1.00 97.75 116 GLU A CA 1
ATOM 890 C C . GLU A 1 116 ? -9.378 -8.770 13.818 1.00 97.75 116 GLU A C 1
ATOM 892 O O . GLU A 1 116 ? -10.440 -9.109 14.338 1.00 97.75 116 GLU A O 1
ATOM 897 N N . GLU A 1 117 ? -8.193 -9.129 14.316 1.00 97.38 117 GLU A N 1
ATOM 898 C CA . GLU A 1 117 ? -8.016 -10.025 15.461 1.00 97.38 117 GLU A CA 1
ATOM 899 C C . GLU A 1 117 ? -8.312 -9.344 16.804 1.00 97.38 117 GLU A C 1
ATOM 901 O O . GLU A 1 117 ? -9.012 -9.899 17.651 1.00 97.38 117 GLU A O 1
ATOM 906 N N . SER A 1 118 ? -7.767 -8.145 17.015 1.00 96.19 118 SER A N 1
ATOM 907 C CA . SER A 1 118 ? -7.710 -7.510 18.338 1.00 96.19 118 SER A CA 1
ATOM 908 C C . SER A 1 118 ? -8.634 -6.299 18.486 1.00 96.19 118 SER A C 1
ATOM 910 O O . SER A 1 118 ? -8.690 -5.696 19.559 1.00 96.19 118 SER A O 1
ATOM 912 N N . GLY A 1 119 ? -9.367 -5.918 17.437 1.00 95.25 119 GLY A N 1
ATOM 913 C CA . GLY A 1 119 ? -10.104 -4.657 17.399 1.00 95.25 119 GLY A CA 1
ATOM 914 C C . GLY A 1 119 ? -9.174 -3.439 17.375 1.00 95.25 119 GLY A C 1
ATOM 915 O O . GLY A 1 119 ? -7.959 -3.566 17.242 1.00 95.25 119 GLY A O 1
ATOM 916 N N . GLN A 1 120 ? -9.748 -2.240 17.510 1.00 95.25 120 GLN A N 1
ATOM 917 C CA . GLN A 1 120 ? -8.958 -1.010 17.539 1.00 95.25 120 GLN A CA 1
ATOM 918 C C . GLN A 1 120 ? -8.144 -0.953 18.834 1.00 95.25 120 GLN A C 1
ATOM 920 O O . GLN A 1 120 ? -8.708 -0.813 19.921 1.00 95.25 120 GLN A O 1
ATOM 925 N N . GLN A 1 121 ? -6.823 -1.014 18.707 1.00 93.94 121 GLN A N 1
ATOM 926 C CA . GLN A 1 121 ? -5.905 -0.828 19.825 1.00 93.94 121 GLN A CA 1
ATOM 927 C C . GLN A 1 121 ? -5.633 0.667 20.079 1.00 93.94 121 GLN A C 1
ATOM 929 O O . GLN A 1 121 ? -5.816 1.494 19.182 1.00 93.94 121 GLN A O 1
ATOM 934 N N . PRO A 1 122 ? -5.132 1.055 21.267 1.00 90.69 122 PRO A N 1
ATOM 935 C CA . PRO A 1 122 ? -4.725 2.440 21.525 1.00 90.69 122 PRO A CA 1
ATOM 936 C C . PRO A 1 122 ? -3.698 2.982 20.517 1.00 90.69 122 PRO A C 1
ATOM 938 O O . PRO A 1 122 ? -3.696 4.172 20.224 1.00 90.69 122 PRO A O 1
ATOM 941 N N . SER A 1 123 ? -2.855 2.106 19.961 1.00 91.00 123 SER A N 1
ATOM 942 C CA . SER A 1 123 ? -1.838 2.429 18.954 1.00 91.00 123 SER A CA 1
ATOM 943 C C . SER A 1 123 ? -2.327 2.310 17.506 1.00 91.00 123 SER A C 1
ATOM 945 O O . SER A 1 123 ? -1.510 2.376 16.591 1.00 91.00 123 SER A O 1
ATOM 947 N N . GLU A 1 124 ? -3.625 2.100 17.261 1.00 92.88 124 GLU A N 1
ATOM 948 C CA . GLU A 1 124 ? -4.129 1.808 15.909 1.00 92.88 124 GLU A CA 1
ATOM 949 C C . GLU A 1 124 ? -3.820 2.945 14.923 1.00 92.88 124 GLU A C 1
ATOM 951 O O . GLU A 1 124 ? -3.398 2.693 13.797 1.00 92.88 124 GLU A O 1
ATOM 956 N N . SER A 1 125 ? -3.943 4.206 15.355 1.00 91.38 125 SER A N 1
ATOM 957 C CA . SER A 1 125 ? -3.610 5.363 14.507 1.00 91.38 125 SER A CA 1
ATOM 958 C C . SER A 1 125 ? -2.131 5.372 14.092 1.00 91.38 125 SER A C 1
ATOM 960 O O . SER A 1 125 ? -1.797 5.656 12.936 1.00 91.38 125 SER A O 1
ATOM 962 N N . ASP A 1 126 ? -1.238 4.967 15.001 1.00 93.00 126 ASP A N 1
ATOM 963 C CA . ASP A 1 126 ? 0.189 4.833 14.707 1.00 93.00 126 ASP A CA 1
ATOM 964 C C . ASP A 1 126 ? 0.439 3.683 13.722 1.00 93.00 126 ASP A C 1
ATOM 966 O O . ASP A 1 126 ? 1.216 3.835 12.779 1.00 93.00 126 ASP A O 1
ATOM 970 N N . SER A 1 127 ? -0.249 2.547 13.888 1.00 93.75 127 SER A N 1
ATOM 971 C CA . SER A 1 127 ? -0.163 1.404 12.968 1.00 93.75 127 SER A CA 1
ATOM 972 C C . SER A 1 127 ? -0.601 1.775 11.546 1.00 93.75 127 SER A C 1
ATOM 974 O O . SER A 1 127 ? 0.130 1.501 10.587 1.00 93.75 127 SER A O 1
ATOM 976 N N . ILE A 1 128 ? -1.719 2.496 11.401 1.00 96.62 128 ILE A N 1
ATOM 977 C CA . ILE A 1 128 ? -2.172 3.029 10.107 1.00 96.62 128 ILE A CA 1
ATOM 978 C C . ILE A 1 128 ? -1.165 4.027 9.533 1.00 96.62 128 ILE A C 1
ATOM 980 O O . ILE A 1 128 ? -0.834 3.961 8.347 1.00 96.62 128 ILE A O 1
ATOM 984 N N . SER A 1 129 ? -0.629 4.922 10.364 1.00 95.62 129 SER A N 1
ATOM 985 C CA . SER A 1 129 ? 0.384 5.894 9.946 1.00 95.62 129 SER A CA 1
ATOM 986 C C . SER A 1 129 ? 1.658 5.221 9.431 1.00 95.62 129 SER A C 1
ATOM 988 O O . SER A 1 129 ? 2.216 5.654 8.420 1.00 95.62 129 SER A O 1
ATOM 990 N N . ILE A 1 130 ? 2.102 4.134 10.068 1.00 96.06 130 ILE A N 1
ATOM 991 C CA . ILE A 1 130 ? 3.242 3.326 9.613 1.00 96.06 130 ILE A CA 1
ATOM 992 C C . ILE A 1 130 ? 2.950 2.704 8.244 1.00 96.06 130 ILE A C 1
ATOM 994 O O . ILE A 1 130 ? 3.784 2.812 7.338 1.00 96.06 130 ILE A O 1
ATOM 998 N N . ALA A 1 131 ? 1.765 2.116 8.052 1.00 97.19 131 ALA A N 1
ATOM 999 C CA . ALA A 1 131 ? 1.368 1.557 6.760 1.00 97.19 131 ALA A CA 1
ATOM 1000 C C . ALA A 1 131 ? 1.332 2.634 5.667 1.00 97.19 131 ALA A C 1
ATOM 1002 O O . ALA A 1 131 ? 1.952 2.481 4.611 1.00 97.19 131 ALA A O 1
ATOM 1003 N N . ARG A 1 132 ? 0.703 3.779 5.954 1.00 97.44 132 ARG A N 1
ATOM 1004 C CA . ARG A 1 132 ? 0.626 4.929 5.045 1.00 97.44 132 ARG A CA 1
ATOM 1005 C C . ARG A 1 132 ? 2.015 5.429 4.657 1.00 97.44 132 ARG A C 1
ATOM 1007 O O . ARG A 1 132 ? 2.282 5.636 3.474 1.00 97.44 132 ARG A O 1
ATOM 1014 N N . ASN A 1 133 ? 2.912 5.595 5.626 1.00 96.75 133 ASN A N 1
ATOM 1015 C CA . ASN A 1 133 ? 4.273 6.070 5.386 1.00 96.75 133 ASN A CA 1
ATOM 1016 C C . ASN A 1 133 ? 5.088 5.067 4.559 1.00 96.75 133 ASN A C 1
ATOM 1018 O O . ASN A 1 133 ? 5.800 5.471 3.639 1.00 96.75 133 ASN A O 1
ATOM 1022 N N . THR A 1 134 ? 4.926 3.767 4.818 1.00 97.19 134 THR A N 1
ATOM 1023 C CA . THR A 1 134 ? 5.553 2.702 4.021 1.00 97.19 134 THR A CA 1
ATOM 1024 C C . THR A 1 134 ? 5.103 2.771 2.558 1.00 97.19 134 THR A C 1
ATOM 1026 O O . THR A 1 134 ? 5.927 2.707 1.646 1.00 97.19 134 THR A O 1
ATOM 1029 N N . CYS A 1 135 ? 3.812 2.999 2.312 1.00 97.31 135 CYS A N 1
ATOM 1030 C CA . CYS A 1 135 ? 3.268 3.187 0.966 1.00 97.31 135 CYS A CA 1
ATOM 1031 C C . CYS A 1 135 ? 3.726 4.488 0.292 1.00 97.31 135 CYS A C 1
ATOM 1033 O O . CYS A 1 135 ? 4.014 4.501 -0.909 1.00 97.31 135 CYS A O 1
ATOM 1035 N N . SER A 1 136 ? 3.878 5.572 1.057 1.00 97.06 136 SER A N 1
ATOM 1036 C CA . SER A 1 136 ? 4.387 6.853 0.553 1.00 97.06 136 SER A CA 1
ATOM 1037 C C . SER A 1 136 ? 5.808 6.756 -0.002 1.00 97.06 136 SER A C 1
ATOM 1039 O O . SER A 1 136 ? 6.130 7.485 -0.941 1.00 97.06 136 SER A O 1
ATOM 1041 N N . ILE A 1 137 ? 6.647 5.847 0.511 1.00 97.38 137 ILE A N 1
ATOM 1042 C CA . ILE A 1 137 ? 7.987 5.595 -0.046 1.00 97.38 137 ILE A CA 1
ATOM 1043 C C . ILE A 1 137 ? 7.864 5.114 -1.493 1.00 97.38 137 ILE A C 1
ATOM 1045 O O . ILE A 1 137 ? 8.432 5.730 -2.393 1.00 97.38 137 ILE A O 1
ATOM 1049 N N . ALA A 1 138 ? 7.074 4.064 -1.733 1.00 96.12 138 ALA A N 1
ATOM 1050 C CA . ALA A 1 138 ? 6.859 3.526 -3.075 1.00 96.12 138 ALA A CA 1
ATOM 1051 C C . ALA A 1 138 ? 6.251 4.573 -4.025 1.00 96.12 138 ALA A C 1
ATOM 1053 O O . ALA A 1 138 ? 6.720 4.735 -5.152 1.00 96.12 138 ALA A O 1
ATOM 1054 N N . LYS A 1 139 ? 5.256 5.338 -3.550 1.00 97.62 139 LYS A N 1
ATOM 1055 C CA . LYS A 1 139 ? 4.632 6.427 -4.319 1.00 97.62 139 LYS A CA 1
ATOM 1056 C C . LYS A 1 139 ? 5.642 7.513 -4.697 1.00 97.62 139 LYS A C 1
ATOM 1058 O O . LYS A 1 139 ? 5.664 7.962 -5.839 1.00 97.62 139 LYS A O 1
ATOM 1063 N N . THR A 1 140 ? 6.484 7.932 -3.752 1.00 97.31 140 THR A N 1
ATOM 1064 C CA . THR A 1 140 ? 7.507 8.968 -3.970 1.00 97.31 140 THR A CA 1
ATOM 1065 C C . THR A 1 140 ? 8.573 8.490 -4.944 1.00 97.31 140 THR A C 1
ATOM 1067 O O . THR A 1 140 ? 8.976 9.244 -5.827 1.00 97.31 140 THR A O 1
ATOM 1070 N N . MET A 1 141 ? 9.002 7.233 -4.817 1.00 95.50 141 MET A N 1
ATOM 1071 C CA . MET A 1 141 ? 9.942 6.624 -5.749 1.00 95.50 141 MET A CA 1
ATOM 1072 C C . MET A 1 141 ? 9.396 6.627 -7.174 1.00 95.50 141 MET A C 1
ATOM 1074 O O . MET A 1 141 ? 10.096 7.082 -8.069 1.00 95.50 141 MET A O 1
ATOM 1078 N N . GLU A 1 142 ? 8.157 6.167 -7.377 1.00 96.50 142 GLU A N 1
ATOM 1079 C CA . GLU A 1 142 ? 7.523 6.187 -8.697 1.00 96.50 142 GLU A CA 1
ATOM 1080 C C . GLU A 1 142 ? 7.357 7.623 -9.209 1.00 96.50 142 GLU A C 1
ATOM 1082 O O . GLU A 1 142 ? 7.725 7.918 -10.340 1.00 96.50 142 GLU A O 1
ATOM 1087 N N . GLY A 1 143 ? 6.863 8.538 -8.370 1.00 94.25 143 GLY A N 1
ATOM 1088 C CA . GLY A 1 143 ? 6.652 9.939 -8.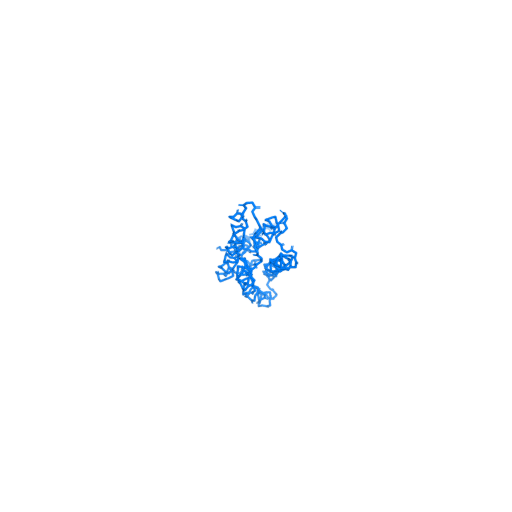739 1.00 94.25 143 GLY A CA 1
ATOM 1089 C C . GLY A 1 143 ? 7.938 10.675 -9.122 1.00 94.25 143 GLY A C 1
ATOM 1090 O O . GLY A 1 143 ? 7.902 11.560 -9.967 1.00 94.25 143 GLY A O 1
ATOM 1091 N N . SER A 1 144 ? 9.079 10.275 -8.555 1.00 92.75 144 SER A N 1
ATOM 1092 C CA . SER A 1 144 ? 10.398 10.844 -8.871 1.00 92.75 144 SER A 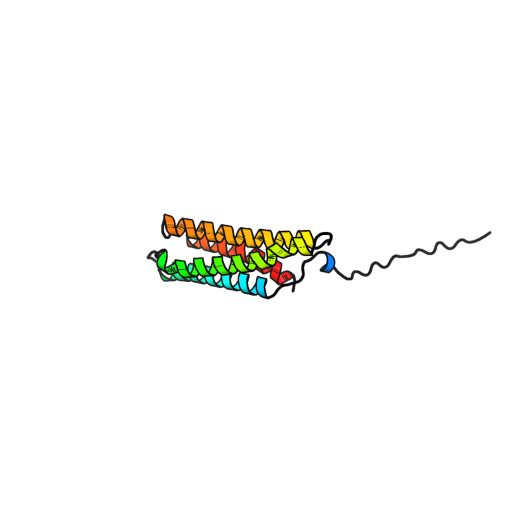CA 1
ATOM 1093 C C . SER A 1 144 ? 10.951 10.391 -10.231 1.00 92.75 144 SER A C 1
ATOM 1095 O O . SER A 1 144 ? 12.010 10.860 -10.638 1.00 92.75 144 SER A O 1
ATOM 1097 N N . LEU A 1 145 ? 10.274 9.463 -10.922 1.00 90.88 145 LEU A N 1
ATOM 1098 C CA . LEU A 1 145 ? 10.620 9.026 -12.281 1.00 90.88 145 LEU A CA 1
ATOM 1099 C C . LEU A 1 145 ? 9.990 9.905 -13.373 1.00 90.88 145 LEU A C 1
ATOM 1101 O O . LEU A 1 145 ? 10.299 9.701 -14.549 1.00 90.88 145 LEU A O 1
ATOM 1105 N N . LYS A 1 146 ? 9.058 10.789 -12.997 1.00 86.50 146 LYS A N 1
ATOM 1106 C CA . LYS A 1 146 ? 8.348 11.705 -13.895 1.00 86.50 146 LYS A CA 1
ATOM 1107 C C . LYS A 1 146 ? 9.246 12.859 -14.326 1.00 86.50 146 LYS A C 1
ATOM 1109 O O . LYS A 1 146 ? 9.186 13.197 -15.528 1.00 86.50 146 LYS A O 1
#

pLDDT: mean 89.81, std 15.79, range [37.53, 98.75]

Organism: NCBI:txid990285

Foldseek 3Di:
DDDDPPDPPPPPPPPPDCLLQADAFDPLLLVLLVQLLVLLVVLLVQQVVQPPHFDALVSSVVSLVSNLVSLVVSLVVLVCQLVVCPPTNRSVLSVVLNVLSVVLNVLSVVLSVCCVVPNDDPCSSVSSVVSSVSSVVSSVSSVVND

Mean predicted aligned error: 7.49 Å

Nearest PDB structures (foldseek):
  3t6g-assembly2_D  TM=7.741E-01  e=9.981E-02  Homo sapiens
  5w93-assembly2_B  TM=6.578E-01  e=3.424E-01  Mus musculus
  1dow-assembly1_A  TM=6.318E-01  e=2.157E-01  Mus musculus
  6bfi-assembly1_A  TM=7.386E-01  e=2.672E+00  Oscarella pearsei
  6bfi-assembly2_B  TM=7.361E-01  e=4.029E+00  Oscarella pearsei

Secondary structure (DSSP, 8-state):
-----------------GGGSSPPP-HHHHHHHHHHHHHHHHHHHHHHHTTTS---HHHHHHHHHHHHHHHHHHHHHHTTHHHHTTTSTTHHHHHHHHHHHHHHHHHHHHHHHHHHHH-S-TTHHHHHHHHHHHHHHHHHHHHTT-

Sequence (146 aa):
MLKRHLSSLILAIPLSGCSIFAPNYNEAVYTKLDGAHSSLTKIETTLETKAPGHARYRDVEPYYIEALAMVKDAGDIAGRRPAYLQGKPSARAAQLVADNIERCRQSIELSRAAFEESGQQPSESDSISIARNTCSIAKTMEGSLK